Protein AF-A0A843JJ46-F1 (afdb_monomer_lite)

Secondary structure (DSSP, 8-state):
--EE-S-PPPPTT--S---TTGGGG-----HHHHHH--EEEEEE----SS-SS---GGGHHHHHHHHHTT--SEETTTTEE--SEEEEEEEE---TT-HHHHHHHHHHHHHHHHHTT-EEEEE-SSGGGHHHHHHHGGGGSTTS--TT-------SS----S-BTTBSSSGGGHHHHHHHT--

Foldseek 3Di:
DFADPPCLDAQPQADDDDPLVVLLPPQPLDPVLLVVAQAAEEEEELADQQPDDDADLSCQVSVVSVCNVVDDQADPVVRDGRGGHYHYPHYGPADHPDLV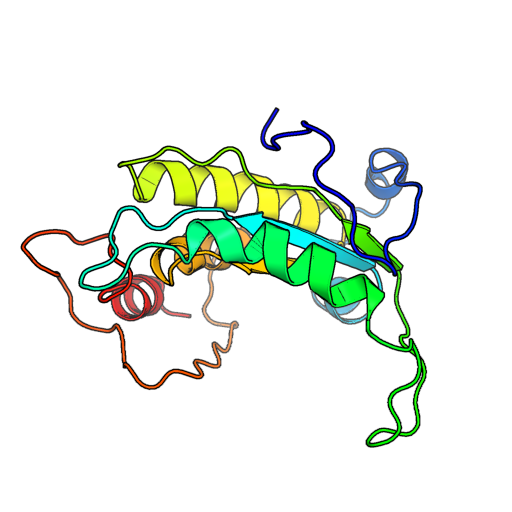VRLCSLLVVLLSCVSSSHHYDYSYRAQLSVNSNLQNCLSSDPRSACQVPDDDDDDPAPLCDCDDPNHRRHSSNRVVVVVVSND

Structure (mmCIF, N/CA/C/O backbone):
data_AF-A0A843JJ46-F1
#
_entry.id   AF-A0A843JJ46-F1
#
loop_
_atom_site.group_PDB
_atom_site.id
_atom_site.type_symbol
_atom_site.label_atom_id
_atom_site.label_alt_id
_atom_site.label_comp_id
_atom_site.label_asym_id
_atom_site.label_entity_id
_atom_site.label_seq_id
_atom_site.pdbx_PDB_ins_code
_atom_site.Cartn_x
_atom_site.Cartn_y
_atom_site.Cartn_z
_atom_site.occupancy
_atom_site.B_iso_or_equiv
_atom_site.auth_seq_id
_atom_site.auth_comp_id
_atom_site.auth_asym_id
_atom_site.auth_atom_id
_atom_site.pdbx_PDB_model_num
ATOM 1 N N . MET A 1 1 ? -12.086 10.786 -7.688 1.00 49.56 1 MET A N 1
ATOM 2 C CA . MET A 1 1 ? -10.708 11.109 -8.119 1.00 49.56 1 MET A CA 1
ATOM 3 C C . MET A 1 1 ? -9.802 10.778 -6.936 1.00 49.56 1 MET A C 1
ATOM 5 O O . MET A 1 1 ? -9.579 11.628 -6.084 1.00 49.56 1 MET A O 1
ATOM 9 N N . LEU A 1 2 ? -9.434 9.499 -6.792 1.00 61.94 2 LEU A N 1
ATOM 10 C CA . LEU A 1 2 ? -8.718 8.985 -5.610 1.00 61.94 2 LEU A CA 1
ATOM 11 C C . LEU A 1 2 ? -7.223 9.352 -5.618 1.00 61.94 2 LEU A C 1
ATOM 13 O O . LEU A 1 2 ? -6.610 9.460 -4.561 1.00 61.94 2 LEU A O 1
ATOM 17 N N . PHE A 1 3 ? -6.663 9.631 -6.795 1.00 63.84 3 PHE A N 1
ATOM 18 C CA . PHE A 1 3 ? -5.251 9.961 -6.972 1.00 63.84 3 PHE A CA 1
ATOM 19 C C . PHE A 1 3 ? -5.017 11.465 -7.150 1.00 63.84 3 PHE A C 1
ATOM 21 O O . PHE A 1 3 ? -5.806 12.162 -7.799 1.00 63.84 3 PHE A O 1
ATOM 28 N N . ASN A 1 4 ? -3.921 11.959 -6.575 1.00 55.78 4 ASN A N 1
ATOM 29 C CA . ASN A 1 4 ? -3.367 13.271 -6.861 1.00 55.78 4 ASN A CA 1
ATOM 30 C C . ASN A 1 4 ? -2.582 13.187 -8.175 1.00 55.78 4 ASN A C 1
ATOM 32 O O . ASN A 1 4 ? -1.486 12.633 -8.225 1.00 55.78 4 ASN A O 1
ATOM 36 N N . THR A 1 5 ? -3.137 13.732 -9.253 1.00 48.81 5 THR A N 1
ATOM 37 C CA . THR A 1 5 ? -2.540 13.660 -10.597 1.00 48.81 5 THR A CA 1
ATOM 38 C C . THR A 1 5 ? -1.648 14.860 -10.918 1.00 48.81 5 THR A C 1
ATOM 40 O O . THR A 1 5 ? -1.500 15.216 -12.084 1.00 48.81 5 THR A O 1
ATOM 43 N N . PHE A 1 6 ? -1.098 15.539 -9.909 1.00 44.31 6 PHE A N 1
ATOM 44 C CA . PHE A 1 6 ? -0.220 16.704 -10.077 1.00 44.31 6 PHE A CA 1
ATOM 45 C C . PHE A 1 6 ? 1.160 16.307 -10.633 1.00 44.31 6 PHE A C 1
ATOM 47 O O . PHE A 1 6 ? 2.142 16.556 -9.958 1.00 44.31 6 PHE A O 1
ATOM 54 N N . GLU A 1 7 ? 1.228 15.634 -11.793 1.00 51.69 7 GLU A N 1
ATOM 55 C CA . GLU A 1 7 ? 2.417 14.998 -12.409 1.00 51.69 7 GLU A CA 1
ATOM 56 C C . GLU A 1 7 ? 3.697 15.021 -11.541 1.00 51.69 7 GLU A C 1
ATOM 58 O O . GLU A 1 7 ? 4.681 15.682 -11.892 1.00 51.69 7 GLU A O 1
ATOM 63 N N . PRO A 1 8 ? 3.724 14.324 -10.384 1.00 52.53 8 PRO A N 1
ATOM 64 C CA . PRO A 1 8 ? 4.999 13.997 -9.779 1.00 52.53 8 PRO A CA 1
ATOM 65 C C . PRO A 1 8 ? 5.690 13.037 -10.755 1.00 52.53 8 PRO A C 1
ATOM 67 O O . PRO A 1 8 ? 5.022 12.227 -11.403 1.00 52.53 8 PRO A O 1
ATOM 70 N N . GLY A 1 9 ? 7.008 13.168 -10.931 1.00 63.53 9 GLY A N 1
ATOM 71 C CA . GLY A 1 9 ? 7.746 12.369 -11.915 1.00 63.53 9 GLY A CA 1
ATOM 72 C C . GLY A 1 9 ? 7.411 10.883 -11.783 1.00 63.53 9 GLY A C 1
ATOM 73 O O . GLY A 1 9 ? 7.335 10.392 -10.665 1.00 63.53 9 GLY A O 1
ATOM 74 N N . LYS A 1 10 ? 7.173 10.190 -12.901 1.00 85.19 10 LYS A N 1
ATOM 75 C CA . LYS A 1 10 ? 6.850 8.756 -12.907 1.00 85.19 10 LYS A CA 1
ATOM 76 C C . LYS A 1 10 ? 8.082 7.910 -12.586 1.00 85.19 10 LYS A C 1
ATOM 78 O O . LYS A 1 10 ? 9.209 8.348 -12.816 1.00 85.19 10 LYS A O 1
ATOM 83 N N . PHE A 1 11 ? 7.881 6.670 -12.140 1.00 88.56 11 PHE A N 1
ATOM 84 C CA . PHE A 1 11 ? 8.960 5.675 -12.128 1.00 88.56 11 PHE A CA 1
ATOM 85 C C . PHE A 1 11 ? 9.610 5.531 -13.515 1.00 88.56 11 PHE A C 1
ATOM 87 O O . PHE A 1 11 ? 8.910 5.420 -14.524 1.00 88.56 11 PHE A O 1
ATOM 94 N N . ALA A 1 12 ? 10.944 5.455 -13.561 1.00 88.50 12 ALA A N 1
ATOM 95 C CA . ALA A 1 12 ? 11.730 5.400 -14.800 1.00 88.50 12 ALA A CA 1
ATOM 96 C C . ALA A 1 12 ? 11.417 4.186 -15.698 1.00 88.50 12 ALA A C 1
ATOM 98 O O . ALA A 1 12 ? 11.642 4.220 -16.904 1.00 88.50 12 ALA A O 1
ATOM 99 N N . PHE A 1 13 ? 10.901 3.110 -15.105 1.00 88.38 13 PHE A N 1
ATOM 100 C CA . PHE A 1 13 ? 10.523 1.865 -15.778 1.00 88.38 13 PHE A CA 1
ATOM 101 C C . PHE A 1 13 ? 9.003 1.725 -15.974 1.00 88.38 13 PHE A C 1
ATOM 103 O O . PHE A 1 13 ? 8.534 0.659 -16.375 1.00 88.38 13 PHE A O 1
ATOM 110 N N . SER A 1 14 ? 8.222 2.763 -15.649 1.00 88.62 14 SER A N 1
ATOM 111 C CA . SER A 1 14 ? 6.767 2.708 -15.789 1.00 88.62 14 SER A CA 1
ATOM 112 C C . SER A 1 14 ? 6.339 2.663 -17.257 1.00 88.62 14 SER A C 1
ATOM 114 O O . SER A 1 14 ? 6.946 3.274 -18.135 1.00 88.62 14 SER A O 1
ATOM 116 N N . THR A 1 15 ? 5.277 1.911 -17.524 1.00 86.06 15 THR A N 1
ATOM 117 C CA . THR A 1 15 ? 4.661 1.793 -18.847 1.00 86.06 15 THR A CA 1
ATOM 118 C C . THR A 1 15 ? 3.744 2.994 -19.090 1.00 86.06 15 THR A C 1
ATOM 120 O O . THR A 1 15 ? 2.979 3.384 -18.209 1.00 86.06 15 THR A O 1
ATOM 123 N N . GLU A 1 16 ? 3.824 3.610 -20.275 1.00 68.81 16 GLU A N 1
ATOM 124 C CA . GLU A 1 16 ? 3.197 4.919 -20.529 1.00 68.81 16 GLU A CA 1
ATOM 125 C C . GLU A 1 16 ? 1.675 4.906 -20.738 1.00 68.81 16 GLU A C 1
ATOM 127 O O . GLU A 1 16 ? 1.055 5.967 -20.654 1.00 68.81 16 GLU A O 1
ATOM 132 N N . SER A 1 17 ? 1.046 3.752 -20.964 1.00 57.06 17 SER A N 1
ATOM 133 C CA . SER A 1 17 ? -0.381 3.687 -21.298 1.00 57.06 17 SER A CA 1
ATOM 134 C C . SER A 1 17 ? -1.107 2.599 -20.522 1.00 57.06 17 SER A C 1
ATOM 136 O O . SER A 1 17 ? -0.698 1.438 -20.549 1.00 57.06 17 SER A O 1
ATOM 138 N N . VAL A 1 18 ? -2.233 2.973 -19.915 1.00 53.03 18 VAL A N 1
ATOM 139 C CA . VAL A 1 18 ? -3.232 2.026 -19.426 1.00 53.03 18 VAL A CA 1
ATOM 140 C C . VAL A 1 18 ? -4.581 2.423 -19.996 1.00 53.03 18 VAL A C 1
ATOM 142 O O . VAL A 1 18 ? -5.151 3.433 -19.590 1.00 53.03 18 VAL A O 1
ATOM 145 N N . ASP A 1 19 ? -5.129 1.599 -20.880 1.00 47.31 19 ASP A N 1
ATOM 146 C CA . ASP A 1 19 ? -6.577 1.536 -21.033 1.00 47.31 19 ASP A CA 1
ATOM 147 C C . ASP A 1 19 ? -7.118 0.661 -19.891 1.00 47.31 19 ASP A C 1
ATOM 149 O O . ASP A 1 19 ? -7.489 -0.494 -20.081 1.00 47.31 19 ASP A O 1
ATOM 153 N N . LEU A 1 20 ? -7.172 1.219 -18.669 1.00 49.62 20 LEU A N 1
ATOM 154 C CA . LEU A 1 20 ? -7.789 0.576 -17.484 1.00 49.62 20 LEU A CA 1
ATOM 155 C C . LEU A 1 20 ? -9.264 0.192 -17.728 1.00 49.62 20 LEU A C 1
ATOM 157 O O . LEU A 1 20 ? -9.874 -0.530 -16.944 1.00 49.62 20 LEU A O 1
ATOM 161 N N . TYR A 1 21 ? -9.860 0.704 -18.807 1.00 43.47 21 TYR A N 1
ATOM 162 C CA . TYR A 1 21 ? -11.211 0.377 -19.243 1.00 43.47 21 TYR A CA 1
ATOM 163 C C . TYR A 1 21 ? -11.289 -0.883 -20.115 1.00 43.47 21 TYR A C 1
ATOM 165 O O . TYR A 1 21 ? -12.339 -1.522 -20.109 1.00 43.47 21 TYR A O 1
ATOM 173 N N . GLU A 1 22 ? -10.224 -1.276 -20.823 1.00 43.66 22 GLU A N 1
ATOM 174 C CA . GLU A 1 22 ? -10.229 -2.500 -21.642 1.00 43.66 22 GLU A CA 1
ATOM 175 C C . GLU A 1 22 ? -10.015 -3.769 -20.801 1.00 43.66 22 GLU A C 1
ATOM 177 O O . GLU A 1 22 ? -10.528 -4.829 -21.158 1.00 43.66 22 GLU A O 1
ATOM 182 N N . SER A 1 23 ? -9.356 -3.666 -19.639 1.00 47.59 23 SER A N 1
ATOM 183 C CA . SER A 1 23 ? -9.159 -4.796 -18.715 1.00 47.59 23 SER A CA 1
ATOM 184 C C . SER A 1 23 ? -10.415 -5.205 -17.941 1.00 47.59 23 SER A C 1
ATOM 186 O O . SER A 1 23 ? -10.401 -6.231 -17.273 1.00 47.59 23 SER A O 1
ATOM 188 N N . LYS A 1 24 ? -11.520 -4.451 -18.043 1.00 45.84 24 LYS A N 1
ATOM 189 C CA . LYS A 1 24 ? -12.802 -4.803 -17.402 1.00 45.84 24 LYS A CA 1
ATOM 190 C C . LYS A 1 24 ? -13.475 -6.052 -17.987 1.00 45.84 24 LYS A C 1
ATOM 192 O O . LYS A 1 24 ? -14.485 -6.482 -17.448 1.00 45.84 24 LYS A O 1
ATOM 197 N N . ASN A 1 25 ? -12.950 -6.607 -19.081 1.00 43.22 25 ASN A N 1
ATOM 198 C CA . ASN A 1 25 ? -13.503 -7.803 -19.722 1.00 43.22 25 ASN A CA 1
ATOM 199 C C . ASN A 1 25 ? -12.911 -9.126 -19.201 1.00 43.22 25 ASN A C 1
ATOM 201 O O . ASN A 1 25 ? -13.419 -10.181 -19.575 1.00 43.22 25 ASN A O 1
ATOM 205 N N . ASP A 1 26 ? -11.885 -9.090 -18.343 1.00 49.88 26 ASP A N 1
ATOM 206 C CA . ASP A 1 26 ? -11.356 -10.279 -17.663 1.00 49.88 26 ASP A CA 1
ATOM 207 C C . ASP A 1 26 ? -11.993 -10.391 -16.264 1.00 49.88 26 ASP A C 1
ATOM 209 O O . ASP A 1 26 ? -11.381 -10.076 -15.249 1.00 49.88 26 ASP A O 1
ATOM 213 N N . GLU A 1 27 ? -13.257 -10.826 -16.202 1.00 49.19 27 GLU A N 1
ATOM 214 C CA . GLU A 1 27 ? -14.014 -11.078 -14.955 1.00 49.19 27 GLU A CA 1
ATOM 215 C C . GLU A 1 27 ? -13.564 -12.360 -14.211 1.00 49.19 27 GLU A C 1
ATOM 217 O O . GLU A 1 27 ? -14.360 -13.027 -13.545 1.00 49.19 27 GLU A O 1
ATOM 222 N N . SER A 1 28 ? -12.301 -12.776 -14.328 1.00 48.97 28 SER A N 1
ATOM 223 C CA . SER A 1 28 ? -11.809 -13.926 -13.567 1.00 48.97 28 SER A CA 1
ATOM 224 C C . SER A 1 28 ? -11.416 -13.485 -12.153 1.00 48.97 28 SER A C 1
ATOM 226 O O . SER A 1 28 ? -10.278 -13.083 -11.920 1.00 48.97 28 SER A O 1
ATOM 228 N N . ASN A 1 29 ? -12.329 -13.626 -11.189 1.00 53.72 29 ASN A N 1
ATOM 229 C CA . ASN A 1 29 ? -12.040 -13.520 -9.747 1.00 53.72 29 ASN A CA 1
ATOM 230 C C . ASN A 1 29 ? -11.242 -14.732 -9.209 1.00 53.72 29 ASN A C 1
ATOM 232 O O . ASN A 1 29 ? -11.352 -15.087 -8.040 1.00 53.72 29 ASN A O 1
ATOM 236 N N . ASP A 1 30 ? -10.469 -15.417 -10.057 1.00 62.12 30 ASP A N 1
ATOM 237 C CA . ASP A 1 30 ? -9.652 -16.553 -9.638 1.00 62.12 30 ASP A CA 1
ATOM 238 C C . ASP A 1 30 ? -8.277 -16.057 -9.166 1.00 62.12 30 ASP A C 1
ATOM 240 O O . ASP A 1 30 ? -7.478 -15.523 -9.945 1.00 62.12 30 ASP A O 1
ATOM 244 N N . LEU A 1 31 ? -7.970 -16.296 -7.889 1.00 62.50 31 LEU A N 1
ATOM 245 C CA . LEU A 1 31 ? -6.652 -16.086 -7.281 1.00 62.50 31 LEU A CA 1
ATOM 246 C C . LEU A 1 31 ? -5.519 -16.711 -8.112 1.00 62.50 31 LEU A C 1
ATOM 248 O O . LEU A 1 31 ? -4.398 -16.191 -8.136 1.00 62.50 31 LEU A O 1
ATOM 252 N N . SER A 1 32 ? -5.796 -17.811 -8.824 1.00 63.03 32 SER A N 1
ATOM 253 C CA . SER A 1 32 ? -4.819 -18.484 -9.682 1.00 63.03 32 SER A CA 1
ATOM 254 C C . SER A 1 32 ? -4.384 -17.630 -10.878 1.00 63.03 32 SER A C 1
ATOM 256 O O . SER A 1 32 ? -3.229 -17.721 -11.307 1.00 63.03 32 SER A O 1
ATOM 258 N N . ASP A 1 33 ? -5.263 -16.771 -11.394 1.00 67.75 33 ASP A N 1
ATOM 259 C CA . ASP A 1 33 ? -4.960 -15.853 -12.492 1.00 67.75 33 ASP A CA 1
ATOM 260 C C . ASP A 1 33 ? -4.344 -14.546 -11.983 1.00 67.75 33 ASP A C 1
ATOM 262 O O . ASP A 1 33 ? -3.388 -14.050 -12.592 1.00 67.75 33 ASP A O 1
ATOM 266 N N . PHE A 1 34 ? -4.750 -14.077 -10.799 1.00 72.19 34 PHE A N 1
ATOM 267 C CA . PHE A 1 34 ? -4.081 -12.972 -10.103 1.00 72.19 34 PHE A CA 1
ATOM 268 C C . PHE A 1 34 ? -2.607 -13.289 -9.794 1.00 72.19 34 PHE A C 1
ATOM 270 O O . PHE A 1 34 ? -1.713 -12.467 -10.025 1.00 72.19 34 PHE A O 1
ATOM 277 N N . ALA A 1 35 ? -2.312 -14.524 -9.367 1.00 72.31 35 ALA A N 1
ATOM 278 C CA . ALA A 1 35 ? -0.946 -14.988 -9.116 1.00 72.31 35 ALA A CA 1
ATOM 279 C C . ALA A 1 35 ? -0.075 -15.016 -10.389 1.00 72.31 35 ALA A C 1
ATOM 281 O O . ALA A 1 35 ? 1.127 -14.731 -10.326 1.00 72.31 35 ALA A O 1
ATOM 282 N N . LYS A 1 36 ? -0.667 -15.334 -11.549 1.00 79.69 36 LYS A N 1
ATOM 283 C CA . LYS A 1 36 ? 0.026 -15.383 -12.851 1.00 79.69 36 LYS A CA 1
ATOM 284 C C . LYS A 1 36 ? 0.172 -14.011 -13.509 1.00 79.69 36 LYS A C 1
ATOM 286 O O . LYS A 1 36 ? 1.040 -13.863 -14.372 1.00 79.69 36 LYS A O 1
ATOM 291 N N . SER A 1 37 ? -0.646 -13.026 -13.124 1.00 83.81 37 SER A N 1
ATOM 292 C CA . SER A 1 37 ? -0.587 -11.668 -13.668 1.00 83.81 37 SER A CA 1
ATOM 293 C C . SER A 1 37 ? 0.830 -11.101 -13.562 1.00 83.81 37 SER A C 1
ATOM 295 O O . SER A 1 37 ? 1.506 -11.227 -12.540 1.00 83.81 37 SER A O 1
ATOM 297 N N . LYS A 1 38 ? 1.311 -10.460 -14.627 1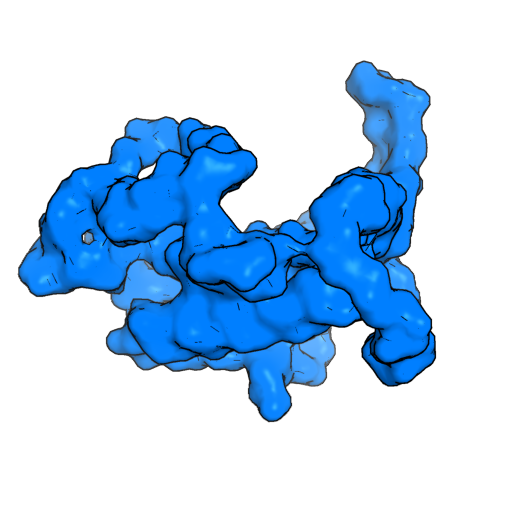.00 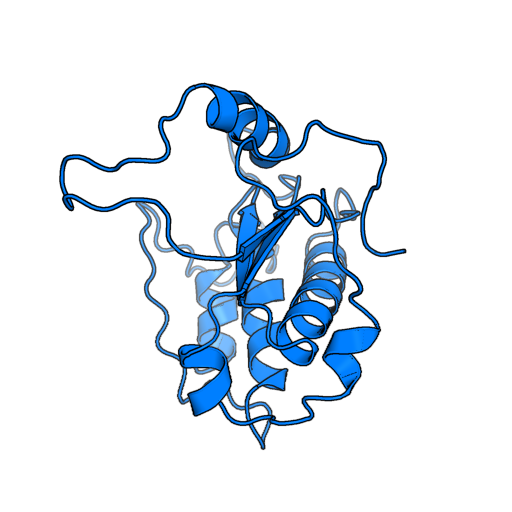89.50 38 LYS A N 1
ATOM 298 C CA . LYS A 1 38 ? 2.583 -9.719 -14.631 1.00 89.50 38 LYS A CA 1
ATOM 299 C C . LYS A 1 38 ? 2.372 -8.204 -14.588 1.00 89.50 38 LYS A C 1
ATOM 301 O O . LYS A 1 38 ? 3.312 -7.457 -14.842 1.00 89.50 38 LYS A O 1
ATOM 306 N N . LYS A 1 39 ? 1.149 -7.767 -14.273 1.00 92.75 39 LYS A N 1
ATOM 307 C CA . LYS A 1 39 ? 0.763 -6.361 -14.159 1.00 92.75 39 LYS A CA 1
ATOM 308 C C . LYS A 1 39 ? 0.883 -5.904 -12.714 1.00 92.75 39 LYS A C 1
ATOM 310 O O . LYS A 1 39 ? 0.353 -6.554 -11.811 1.00 92.75 39 LYS A O 1
ATOM 315 N N . TRP A 1 40 ? 1.547 -4.777 -12.509 1.00 93.44 40 TRP A N 1
ATOM 316 C CA . TRP A 1 40 ? 1.794 -4.188 -11.200 1.00 93.44 40 TRP A CA 1
ATOM 317 C C . TRP A 1 40 ? 1.377 -2.721 -11.204 1.00 93.44 40 TRP A C 1
ATOM 319 O O . TRP A 1 40 ? 1.761 -1.978 -12.101 1.00 93.44 40 TRP A O 1
ATOM 329 N N . GLY A 1 41 ? 0.606 -2.301 -10.209 1.00 94.19 41 GLY A N 1
ATOM 330 C CA . GLY A 1 41 ? 0.177 -0.918 -10.019 1.00 94.19 41 GLY A CA 1
ATOM 331 C C . GLY A 1 41 ? 0.863 -0.341 -8.792 1.00 94.19 41 GLY A C 1
ATOM 332 O O . GLY A 1 41 ? 0.665 -0.839 -7.687 1.00 94.19 41 GLY A O 1
ATOM 333 N N . ILE A 1 42 ? 1.691 0.678 -8.984 1.00 94.94 42 ILE A N 1
ATOM 334 C CA . ILE A 1 42 ? 2.457 1.317 -7.922 1.00 94.94 42 ILE A CA 1
ATOM 335 C C . ILE A 1 42 ? 1.693 2.547 -7.440 1.00 94.94 42 ILE A C 1
ATOM 337 O O . ILE A 1 42 ? 1.467 3.475 -8.214 1.00 94.94 42 ILE A O 1
ATOM 341 N N . ILE A 1 43 ? 1.319 2.567 -6.161 1.00 95.25 43 ILE A N 1
ATOM 342 C CA . ILE A 1 43 ? 0.636 3.695 -5.520 1.00 95.25 43 ILE A CA 1
ATOM 343 C C . ILE A 1 43 ? 1.557 4.276 -4.450 1.00 95.25 43 ILE A C 1
ATOM 345 O O . ILE A 1 43 ? 2.017 3.568 -3.552 1.00 95.25 43 ILE A O 1
ATOM 349 N N . GLY A 1 44 ? 1.798 5.581 -4.513 1.00 96.50 44 GLY A N 1
ATOM 350 C CA . GLY A 1 44 ? 2.419 6.311 -3.414 1.00 96.50 44 GLY A CA 1
ATOM 351 C C . GLY A 1 44 ? 1.391 6.710 -2.357 1.00 96.50 44 GLY A C 1
ATOM 352 O O . GLY A 1 44 ? 0.291 7.139 -2.690 1.00 96.50 44 GLY A O 1
ATOM 353 N N . VAL A 1 45 ? 1.727 6.601 -1.073 1.00 96.88 45 VAL A N 1
ATOM 354 C CA . VAL A 1 45 ? 0.837 6.976 0.038 1.00 96.88 45 VAL A CA 1
ATOM 355 C C . VAL A 1 45 ? 1.560 7.971 0.953 1.00 96.88 45 VAL A C 1
ATOM 357 O O . VAL A 1 45 ? 2.125 7.568 1.970 1.00 96.88 45 VAL A O 1
ATOM 360 N N . PRO A 1 46 ? 1.586 9.275 0.612 1.00 96.62 46 PRO A N 1
ATOM 361 C CA . PRO A 1 46 ? 2.384 10.292 1.307 1.00 96.62 46 PRO A CA 1
ATOM 362 C C . PRO A 1 46 ? 1.776 10.713 2.663 1.00 96.62 46 PRO A C 1
ATOM 364 O O . PRO A 1 46 ? 1.373 11.860 2.871 1.00 96.62 46 PRO A O 1
ATOM 367 N N . PHE A 1 47 ? 1.705 9.780 3.614 1.00 97.38 47 PHE A N 1
ATOM 368 C CA . PHE A 1 47 ? 1.096 9.961 4.934 1.00 97.38 47 PHE A CA 1
ATOM 369 C C . PHE A 1 47 ? 2.087 9.665 6.067 1.00 97.38 47 PHE A C 1
ATOM 371 O O . PHE A 1 47 ? 2.708 8.609 6.080 1.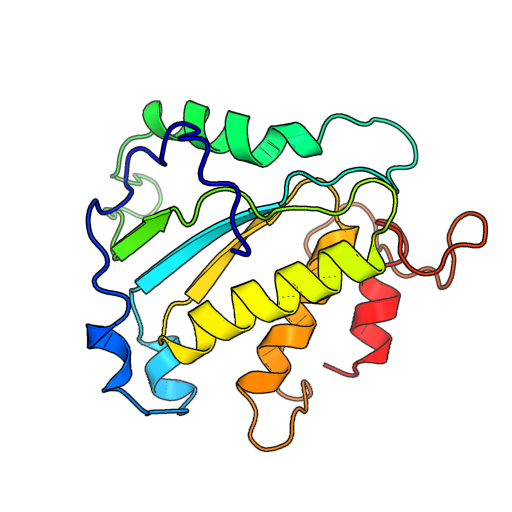00 97.38 47 PHE A O 1
ATOM 378 N N . ASP A 1 48 ? 2.211 10.578 7.034 1.00 97.44 48 ASP A N 1
ATOM 379 C CA . ASP A 1 48 ? 3.029 10.390 8.247 1.00 97.44 48 ASP A CA 1
ATOM 380 C C . ASP A 1 48 ? 2.446 11.102 9.493 1.00 97.44 48 ASP A C 1
ATOM 382 O O . ASP A 1 48 ? 3.169 11.644 10.339 1.00 97.44 48 ASP A O 1
ATOM 386 N N . SER A 1 49 ? 1.109 11.182 9.566 1.00 96.44 49 SER A N 1
ATOM 387 C CA . SER A 1 49 ? 0.427 11.996 10.587 1.00 96.44 49 SER A CA 1
ATOM 388 C C . SER A 1 49 ? 0.390 11.345 11.972 1.00 96.44 49 SER A C 1
ATOM 390 O O . SER A 1 49 ? 0.106 12.055 12.934 1.00 96.44 49 SER A O 1
ATOM 392 N N . THR A 1 50 ? 0.634 10.034 12.091 1.00 95.62 50 THR A N 1
ATOM 393 C CA . THR A 1 50 ? 0.622 9.325 13.388 1.00 95.62 50 THR A CA 1
ATOM 394 C C . THR A 1 50 ? 2.027 9.062 13.930 1.00 95.62 50 THR A C 1
ATOM 396 O O . THR A 1 50 ? 2.169 8.595 15.062 1.00 95.62 50 THR A O 1
ATOM 399 N N . CYS A 1 51 ? 3.055 9.401 13.147 1.00 93.94 51 CYS A N 1
ATOM 400 C CA . CYS A 1 51 ? 4.454 9.198 13.474 1.00 93.94 51 CYS A CA 1
ATOM 401 C C . CYS A 1 51 ? 4.817 9.781 14.844 1.00 93.94 51 CYS A C 1
ATOM 403 O O . CYS A 1 51 ? 4.456 10.906 15.191 1.00 93.94 51 CYS A O 1
ATOM 405 N N . SER A 1 52 ? 5.571 9.002 15.618 1.00 91.25 52 SER A N 1
ATOM 406 C CA . SER A 1 52 ? 5.866 9.303 17.017 1.00 91.25 52 SER A CA 1
ATOM 407 C C . SER A 1 52 ? 7.136 10.113 17.246 1.00 91.25 52 SER A C 1
ATOM 409 O O . SER A 1 52 ? 7.259 10.748 18.292 1.00 91.25 52 SER A O 1
ATOM 411 N N . TYR A 1 53 ? 8.107 10.048 16.329 1.00 91.19 53 TYR A N 1
ATOM 412 C CA . TYR A 1 53 ? 9.436 10.621 16.555 1.00 91.19 53 TYR A CA 1
ATOM 413 C C . TYR A 1 53 ? 9.921 11.503 15.402 1.00 91.19 53 TYR A C 1
ATOM 415 O O . TYR A 1 53 ? 10.058 12.709 15.590 1.00 91.19 53 TYR A O 1
ATOM 423 N N . HIS A 1 54 ? 10.163 10.932 14.217 1.00 93.19 54 HIS A N 1
ATOM 424 C CA . HIS A 1 54 ? 10.651 11.679 13.055 1.00 93.19 54 HIS A CA 1
ATOM 425 C C . HIS A 1 54 ? 9.667 11.607 11.892 1.00 93.19 54 HIS A C 1
ATOM 427 O O . HIS A 1 54 ? 9.550 10.578 11.230 1.00 93.19 54 HIS A O 1
ATOM 433 N N . HIS A 1 55 ? 9.017 12.734 11.612 1.00 94.81 55 HIS A N 1
ATOM 434 C CA . HIS A 1 55 ? 8.243 12.919 10.388 1.00 94.81 55 HIS A CA 1
ATOM 435 C C . HIS A 1 55 ? 9.162 13.025 9.164 1.00 94.81 55 HIS A C 1
ATOM 437 O O . HIS A 1 55 ? 10.365 13.272 9.282 1.00 94.81 55 HIS A O 1
ATOM 443 N N . GLY A 1 56 ? 8.573 12.903 7.977 1.00 95.94 56 GLY A N 1
ATOM 444 C CA . GLY A 1 56 ? 9.268 13.005 6.697 1.00 95.94 56 GLY A CA 1
ATOM 445 C C . GLY A 1 56 ? 9.077 11.780 5.814 1.00 95.94 56 GLY A C 1
ATOM 446 O O . GLY A 1 56 ? 9.363 11.851 4.621 1.00 95.94 56 GLY A O 1
ATOM 447 N N . SER A 1 57 ? 8.534 10.682 6.346 1.00 96.69 57 SER A N 1
ATOM 448 C CA . SER A 1 57 ? 8.239 9.505 5.531 1.00 96.69 57 SER A CA 1
ATOM 449 C C . SER A 1 57 ? 7.187 9.795 4.457 1.00 96.69 57 SER A C 1
ATOM 451 O O . SER A 1 57 ? 7.232 9.171 3.403 1.00 96.69 57 SER A O 1
ATOM 453 N N . ARG A 1 58 ? 6.343 10.832 4.617 1.00 96.44 58 ARG A N 1
ATOM 454 C CA . ARG A 1 58 ? 5.437 11.304 3.549 1.00 96.44 58 ARG A CA 1
ATOM 455 C C . ARG A 1 58 ? 6.141 11.662 2.233 1.00 96.44 58 ARG A C 1
ATOM 457 O O . ARG A 1 58 ? 5.490 11.669 1.199 1.00 96.44 58 ARG A O 1
ATOM 464 N N . TYR A 1 59 ? 7.439 11.976 2.260 1.00 96.12 59 TYR A N 1
ATOM 465 C CA . TYR A 1 59 ? 8.226 12.282 1.059 1.00 96.12 59 TYR A CA 1
ATOM 466 C C . TYR A 1 59 ? 8.792 11.028 0.375 1.00 96.12 59 TYR A C 1
ATOM 468 O O . TYR A 1 59 ? 9.291 11.118 -0.746 1.00 96.12 59 TYR A O 1
ATOM 476 N N . GLY A 1 60 ? 8.706 9.863 1.025 1.00 95.62 60 GLY A N 1
ATOM 477 C CA . GLY A 1 60 ? 9.186 8.577 0.519 1.00 95.62 60 GLY A CA 1
ATOM 478 C C . GLY A 1 60 ? 8.740 8.271 -0.914 1.00 95.62 60 GLY A C 1
ATOM 479 O O . GLY A 1 60 ? 9.614 8.002 -1.739 1.00 95.62 60 GLY A O 1
ATOM 480 N N . PRO A 1 61 ? 7.440 8.388 -1.258 1.00 95.50 61 PRO A N 1
ATOM 481 C CA . PRO A 1 61 ? 6.961 8.129 -2.615 1.00 95.50 61 PRO A CA 1
ATOM 482 C C . PRO A 1 61 ? 7.682 8.953 -3.681 1.00 95.50 61 PRO A C 1
ATOM 484 O O . PRO A 1 61 ? 8.126 8.413 -4.691 1.00 95.50 61 PRO A O 1
ATOM 487 N N . THR A 1 62 ? 7.854 10.255 -3.451 1.00 93.88 62 THR A N 1
ATOM 488 C CA . THR A 1 62 ? 8.531 11.152 -4.397 1.00 93.88 62 THR A CA 1
ATOM 489 C C . THR A 1 62 ? 10.014 10.812 -4.534 1.00 93.88 62 THR A C 1
ATOM 491 O O . THR A 1 62 ? 10.510 10.680 -5.650 1.00 93.88 62 THR A O 1
ATOM 494 N N . ILE A 1 63 ? 10.718 10.621 -3.413 1.00 95.00 63 ILE A N 1
ATOM 495 C CA . ILE A 1 63 ? 12.161 10.334 -3.418 1.00 95.00 63 ILE A CA 1
ATOM 496 C C . ILE A 1 63 ? 12.463 8.975 -4.056 1.00 95.00 63 ILE A C 1
ATOM 498 O O . ILE A 1 63 ? 13.443 8.835 -4.784 1.00 95.00 63 ILE A O 1
ATOM 502 N N . ILE A 1 64 ? 11.621 7.968 -3.820 1.00 95.19 64 ILE A N 1
ATOM 503 C CA . ILE A 1 64 ? 11.788 6.639 -4.419 1.00 95.19 64 ILE A CA 1
ATOM 504 C C . ILE A 1 64 ? 11.570 6.692 -5.937 1.00 95.19 64 ILE A C 1
ATOM 506 O O . ILE A 1 64 ? 12.323 6.058 -6.681 1.00 95.19 64 ILE A O 1
ATOM 510 N N . ARG A 1 65 ? 10.607 7.491 -6.417 1.00 93.69 65 ARG A N 1
ATOM 511 C CA . ARG A 1 65 ? 10.441 7.737 -7.858 1.00 93.69 65 ARG A CA 1
ATOM 512 C C . ARG A 1 65 ? 11.662 8.413 -8.467 1.00 93.69 65 ARG A C 1
ATOM 514 O O . ARG A 1 65 ? 12.151 7.945 -9.491 1.00 93.69 65 ARG A O 1
ATOM 521 N N . GLU A 1 66 ? 12.202 9.447 -7.826 1.00 92.81 66 GLU A N 1
ATOM 522 C CA . GLU A 1 66 ? 13.426 10.116 -8.289 1.00 92.81 66 GLU A CA 1
ATOM 523 C C . GLU A 1 66 ? 14.617 9.147 -8.339 1.00 92.81 66 GLU A C 1
ATOM 525 O O . GLU A 1 66 ? 15.298 9.042 -9.360 1.00 92.81 66 GLU A O 1
ATOM 530 N N . ALA A 1 67 ? 14.821 8.366 -7.275 1.00 92.81 67 ALA A N 1
ATOM 531 C CA . ALA A 1 67 ? 15.894 7.380 -7.203 1.00 92.81 67 ALA A CA 1
ATOM 532 C C . ALA A 1 67 ? 15.782 6.300 -8.291 1.00 92.81 67 ALA A C 1
ATOM 534 O O . ALA A 1 67 ? 16.805 5.766 -8.721 1.00 92.81 67 ALA A O 1
ATOM 535 N N . SER A 1 68 ? 14.567 5.996 -8.767 1.00 92.00 68 SER A N 1
ATOM 536 C CA . SER A 1 68 ? 14.337 4.976 -9.799 1.00 92.00 68 SER A CA 1
ATOM 537 C C . SER A 1 68 ? 15.099 5.236 -11.105 1.00 92.00 68 SER A C 1
ATOM 539 O O . SER A 1 68 ? 15.502 4.282 -11.765 1.00 92.00 68 SER A O 1
ATOM 541 N N . PHE A 1 69 ? 15.379 6.501 -11.439 1.00 90.25 69 PHE A N 1
ATOM 542 C CA . PHE A 1 69 ? 16.157 6.882 -12.627 1.00 90.25 69 PHE A CA 1
ATOM 543 C C . PHE A 1 69 ? 17.646 6.526 -12.531 1.00 90.25 69 PHE A C 1
ATOM 545 O O . PHE A 1 69 ? 18.342 6.539 -13.543 1.00 90.25 69 PHE A O 1
ATOM 552 N N . GLY A 1 70 ? 18.146 6.224 -11.331 1.00 89.75 70 GLY A N 1
ATOM 553 C CA . GLY A 1 70 ? 19.532 5.816 -11.108 1.00 89.75 70 GLY A CA 1
ATOM 554 C C . GLY A 1 70 ? 19.780 4.312 -11.247 1.00 89.75 70 GLY A C 1
ATOM 555 O O . GLY A 1 70 ? 20.928 3.889 -11.109 1.00 89.75 70 GLY A O 1
ATOM 556 N N . PHE A 1 71 ? 18.741 3.500 -11.472 1.00 86.25 71 PHE A N 1
ATOM 557 C CA . PHE A 1 71 ? 18.862 2.044 -11.541 1.00 86.25 71 PHE A CA 1
ATOM 558 C C . PHE A 1 71 ? 18.828 1.518 -12.974 1.00 86.25 71 PHE A C 1
ATOM 560 O O . PHE A 1 71 ? 18.066 1.977 -13.820 1.00 86.25 71 PHE A O 1
ATOM 567 N N . GLU A 1 72 ? 19.620 0.475 -13.205 1.00 87.38 72 GLU A N 1
ATOM 568 C CA . GLU A 1 72 ? 19.575 -0.323 -14.425 1.00 87.38 72 GLU A CA 1
ATOM 569 C C . GLU A 1 72 ? 18.448 -1.360 -14.349 1.00 87.38 72 GLU A C 1
ATOM 571 O O . GLU A 1 72 ? 18.154 -1.910 -13.285 1.00 87.38 72 GLU A O 1
ATOM 576 N N . GLN A 1 73 ? 17.858 -1.701 -15.495 1.00 84.69 73 GLN A N 1
ATOM 577 C CA . GLN A 1 73 ? 16.808 -2.728 -15.564 1.00 84.69 73 GLN A CA 1
ATOM 578 C C . GLN A 1 73 ? 17.330 -4.155 -15.323 1.00 84.69 73 GLN A C 1
ATOM 580 O O . GLN A 1 73 ? 16.542 -5.063 -15.055 1.00 84.69 73 GLN A O 1
ATOM 585 N N . TYR A 1 74 ? 18.641 -4.377 -15.449 1.00 90.19 74 TYR A N 1
ATOM 586 C CA . TYR A 1 74 ? 19.261 -5.685 -15.258 1.00 90.19 74 TYR A CA 1
ATOM 587 C C . TYR A 1 74 ? 19.766 -5.866 -13.826 1.00 90.19 74 TYR A C 1
ATOM 589 O O . TYR A 1 74 ? 20.608 -5.110 -13.344 1.00 90.19 74 TYR A O 1
ATOM 597 N N . ASN A 1 75 ? 19.308 -6.929 -13.170 1.00 90.38 75 ASN A N 1
ATOM 598 C CA . ASN A 1 75 ? 19.790 -7.343 -11.863 1.00 90.38 75 ASN A CA 1
ATOM 599 C C . ASN A 1 75 ? 20.890 -8.405 -12.017 1.00 90.38 75 ASN A C 1
ATOM 601 O O . ASN A 1 75 ? 20.625 -9.528 -12.445 1.00 90.38 75 ASN A O 1
ATOM 605 N N . SER A 1 76 ? 22.121 -8.065 -11.629 1.00 93.00 76 SER A N 1
ATOM 606 C CA . SER A 1 76 ? 23.278 -8.964 -11.730 1.00 93.00 76 SER A CA 1
ATOM 607 C C . SER A 1 76 ? 23.269 -10.109 -10.715 1.00 93.00 76 SER A C 1
ATOM 609 O O . SER A 1 76 ? 23.784 -11.177 -11.020 1.00 93.00 76 SER A O 1
ATOM 611 N N . THR A 1 77 ? 22.668 -9.921 -9.538 1.00 94.31 77 THR A N 1
ATOM 612 C CA . THR A 1 77 ? 22.567 -10.961 -8.500 1.00 94.31 77 THR A CA 1
ATOM 613 C C . THR A 1 77 ? 21.656 -12.107 -8.934 1.00 94.31 77 THR A C 1
ATOM 615 O O . THR A 1 77 ? 21.939 -13.266 -8.642 1.00 94.31 77 THR A O 1
ATOM 618 N N . PHE A 1 78 ? 20.557 -11.788 -9.620 1.00 93.06 78 PHE A N 1
ATOM 619 C CA . PHE A 1 78 ? 19.580 -12.772 -10.097 1.00 93.06 78 PHE A CA 1
ATOM 620 C C . PHE A 1 78 ? 19.730 -13.121 -11.580 1.00 93.06 78 PHE A C 1
ATOM 622 O O . PHE A 1 78 ? 18.974 -13.957 -12.070 1.00 93.06 78 PHE A O 1
ATOM 629 N N . GLU A 1 79 ? 20.670 -12.474 -12.273 1.00 94.75 79 GLU A N 1
ATOM 630 C CA . GLU A 1 79 ? 20.939 -12.617 -13.708 1.00 94.75 79 GLU A CA 1
ATOM 631 C C . GLU A 1 79 ? 19.685 -12.437 -14.584 1.00 94.75 79 GLU A C 1
ATOM 633 O O . GLU A 1 79 ? 19.412 -13.214 -15.502 1.00 94.75 79 GLU A O 1
ATOM 638 N N . LYS A 1 80 ? 18.871 -11.421 -14.271 1.00 92.75 80 LYS A N 1
ATOM 639 C CA . LYS A 1 80 ? 17.560 -11.203 -14.902 1.00 92.75 80 LYS A CA 1
ATOM 640 C C . LYS A 1 80 ? 17.285 -9.733 -15.184 1.00 92.75 80 LYS A C 1
ATOM 642 O O . LYS A 1 80 ? 17.638 -8.861 -14.395 1.00 92.75 80 LYS A O 1
ATOM 647 N N . LEU A 1 81 ? 16.601 -9.483 -16.299 1.00 89.62 81 LEU A N 1
ATOM 648 C CA . LEU A 1 81 ? 15.933 -8.208 -16.556 1.00 89.62 81 LEU A CA 1
ATOM 649 C C . LEU A 1 81 ? 14.641 -8.124 -15.744 1.00 89.62 81 LEU A C 1
ATOM 651 O O . LEU A 1 81 ? 14.026 -9.147 -15.432 1.00 89.62 81 LEU A O 1
ATOM 655 N N . LEU A 1 82 ? 14.228 -6.898 -15.436 1.00 84.81 82 LEU A N 1
ATOM 656 C CA . LEU A 1 82 ? 12.898 -6.623 -14.915 1.00 84.81 82 LEU A CA 1
ATOM 657 C C . LEU A 1 82 ? 11.839 -7.136 -15.912 1.00 84.81 82 LEU A C 1
ATOM 659 O O . LEU A 1 82 ? 11.830 -6.740 -17.075 1.00 84.81 82 LEU A O 1
ATOM 663 N N . ASP A 1 83 ? 10.977 -8.044 -15.455 1.00 85.38 83 ASP A N 1
ATOM 664 C CA . ASP A 1 83 ? 9.939 -8.706 -16.253 1.00 85.38 83 ASP A CA 1
ATOM 665 C C . ASP A 1 83 ? 8.569 -8.396 -15.638 1.00 85.38 83 ASP A C 1
ATOM 667 O O . ASP A 1 83 ? 8.268 -8.821 -14.519 1.00 85.38 83 ASP A O 1
ATOM 671 N N . GLY A 1 84 ? 7.762 -7.612 -16.350 1.00 88.50 84 GLY A N 1
ATOM 672 C CA . GLY A 1 84 ? 6.428 -7.193 -15.931 1.00 88.50 84 GLY A CA 1
ATOM 673 C C . GLY A 1 84 ? 6.022 -5.836 -16.500 1.00 88.50 84 GLY A C 1
ATOM 674 O O . GLY A 1 84 ? 6.861 -5.058 -16.947 1.00 88.50 84 GLY A O 1
ATOM 675 N N . GLU A 1 85 ? 4.722 -5.562 -16.468 1.00 91.19 85 GLU A N 1
ATOM 676 C CA . GLU A 1 85 ? 4.140 -4.260 -16.791 1.00 91.1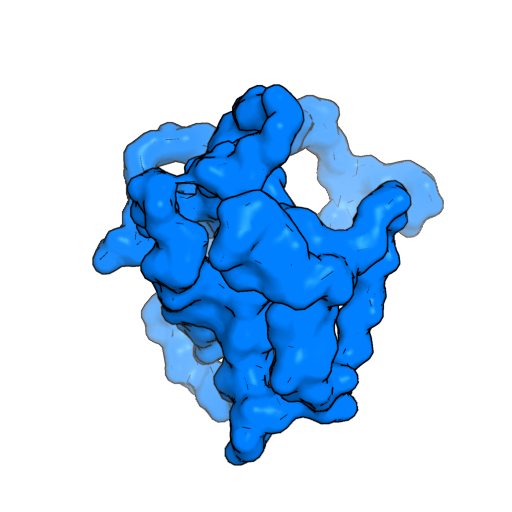9 85 GLU A CA 1
ATOM 677 C C . GLU A 1 85 ? 3.941 -3.493 -15.486 1.00 91.19 85 GLU A C 1
ATOM 679 O O . GLU A 1 85 ? 3.199 -3.939 -14.609 1.00 91.19 85 GLU A O 1
ATOM 684 N N . PHE A 1 86 ? 4.619 -2.357 -15.341 1.00 91.56 86 PHE A N 1
ATOM 685 C CA . PHE A 1 86 ? 4.560 -1.538 -14.134 1.00 91.56 86 PHE A CA 1
ATOM 686 C C . PHE A 1 86 ? 3.858 -0.223 -14.442 1.00 91.56 86 PHE A C 1
ATOM 688 O O . PHE A 1 86 ? 4.317 0.558 -15.274 1.00 91.56 86 PHE A O 1
ATOM 695 N N . TYR A 1 87 ? 2.765 0.035 -13.745 1.00 91.62 87 TYR A N 1
ATOM 696 C CA . TYR A 1 87 ? 1.955 1.231 -13.883 1.00 91.62 87 TYR A CA 1
ATOM 697 C C . TYR A 1 87 ? 2.178 2.120 -12.667 1.00 91.62 87 TYR A C 1
ATOM 699 O O . TYR A 1 87 ? 1.974 1.683 -11.540 1.00 91.62 87 TYR A O 1
ATOM 707 N N . ASP A 1 88 ? 2.609 3.362 -12.874 1.00 92.31 88 ASP A N 1
ATOM 708 C CA . ASP A 1 88 ? 2.655 4.350 -11.795 1.00 92.31 88 ASP A CA 1
ATOM 709 C C . ASP A 1 88 ? 1.288 5.028 -11.689 1.00 92.31 88 ASP A C 1
ATOM 711 O O . ASP A 1 88 ? 0.896 5.800 -12.566 1.00 92.31 88 ASP A O 1
ATOM 715 N N . CYS A 1 89 ? 0.551 4.716 -10.626 1.00 91.44 89 CYS A N 1
ATOM 716 C CA . CYS A 1 89 ? -0.779 5.261 -10.364 1.00 91.44 89 CYS A CA 1
ATOM 717 C C . CYS A 1 89 ? -0.725 6.652 -9.707 1.00 91.44 89 CYS A C 1
ATOM 719 O O . CYS A 1 89 ? -1.770 7.240 -9.424 1.00 91.44 89 CYS A O 1
ATOM 721 N N . GLY A 1 90 ? 0.474 7.192 -9.465 1.00 91.88 90 GLY A N 1
ATOM 722 C CA . GLY A 1 90 ? 0.666 8.447 -8.751 1.00 91.88 90 GLY A CA 1
ATOM 723 C C . GLY A 1 90 ? 0.499 8.290 -7.240 1.00 91.88 90 GLY A C 1
ATOM 724 O O . GLY A 1 90 ? 0.685 7.208 -6.675 1.00 91.88 90 GLY A O 1
ATOM 725 N N . ASP A 1 91 ? 0.203 9.397 -6.567 1.00 94.25 91 ASP A N 1
ATOM 726 C CA . ASP A 1 91 ? 0.029 9.421 -5.117 1.00 94.25 91 ASP A CA 1
ATOM 727 C C . ASP A 1 91 ? -1.453 9.406 -4.745 1.00 94.25 91 ASP A C 1
ATOM 729 O O . ASP A 1 91 ? -2.270 10.099 -5.351 1.00 94.25 91 ASP A O 1
ATOM 733 N N . LEU A 1 92 ? -1.808 8.645 -3.714 1.00 94.81 92 LEU A N 1
ATOM 734 C CA . LEU A 1 92 ? -3.129 8.683 -3.107 1.00 94.81 92 LEU A CA 1
ATOM 735 C C . LEU A 1 92 ? -3.393 10.073 -2.509 1.00 94.81 92 LEU A C 1
ATOM 737 O O . LEU A 1 92 ? -2.536 10.654 -1.837 1.00 94.81 92 LEU A O 1
ATOM 741 N N . ASN A 1 93 ? -4.613 10.583 -2.686 1.00 93.19 93 ASN A N 1
ATOM 742 C CA . ASN A 1 93 ? -5.088 11.759 -1.961 1.00 93.19 93 ASN A CA 1
ATOM 743 C C . ASN A 1 93 ? -5.327 11.412 -0.482 1.00 93.19 93 ASN A C 1
ATOM 745 O O . ASN A 1 93 ? -6.425 11.027 -0.087 1.00 93.19 93 ASN A O 1
ATOM 749 N N . VAL A 1 94 ? -4.290 11.545 0.343 1.00 95.06 94 VAL A N 1
ATOM 750 C CA . VAL A 1 94 ? -4.362 11.247 1.781 1.00 95.06 94 VAL A CA 1
ATOM 751 C C . VAL A 1 94 ? -5.134 12.323 2.557 1.00 95.06 94 VAL A C 1
ATOM 753 O O . VAL A 1 94 ? -5.121 13.506 2.210 1.00 95.06 94 VAL A O 1
ATOM 756 N N . VAL A 1 95 ? -5.756 11.937 3.673 1.00 96.38 95 VAL A N 1
ATOM 757 C CA . VAL A 1 95 ? -6.434 12.864 4.590 1.00 96.38 95 VAL A CA 1
ATOM 758 C C . VAL A 1 95 ? -5.516 13.142 5.777 1.00 96.38 95 VAL A C 1
ATOM 760 O O . VAL A 1 95 ? -5.511 12.418 6.772 1.00 96.38 95 VAL A O 1
ATOM 763 N N . HIS A 1 96 ? -4.713 14.203 5.684 1.00 93.38 96 HIS A N 1
ATOM 764 C CA . HIS A 1 96 ? -3.784 14.573 6.755 1.00 93.38 96 HIS A CA 1
ATOM 765 C C . HIS A 1 96 ? -4.490 14.729 8.111 1.00 93.38 96 HIS A C 1
ATOM 767 O O . HIS A 1 96 ? -5.547 15.351 8.212 1.00 93.38 96 HIS A O 1
ATOM 773 N N . GLY A 1 97 ? -3.893 14.154 9.157 1.00 94.56 97 GLY A N 1
ATOM 774 C CA . GLY A 1 97 ? -4.472 14.125 10.503 1.00 94.56 97 GLY A CA 1
ATOM 775 C C . GLY A 1 97 ? -5.610 13.115 10.698 1.00 94.56 97 GLY A C 1
ATOM 776 O O . GLY A 1 97 ? -6.139 13.029 11.802 1.00 94.56 97 GLY A O 1
ATOM 777 N N . ASN A 1 98 ? -5.993 12.342 9.675 1.00 95.88 98 ASN A N 1
ATOM 778 C CA . ASN A 1 98 ? -6.995 11.287 9.801 1.00 95.88 98 ASN A CA 1
ATOM 779 C C . ASN A 1 98 ? -6.509 9.988 9.138 1.00 95.88 98 ASN A C 1
ATOM 781 O O . ASN A 1 98 ? -6.629 9.799 7.925 1.00 95.88 98 ASN A O 1
ATOM 785 N N . CYS A 1 99 ? -5.952 9.097 9.962 1.00 95.62 99 CYS A N 1
ATOM 786 C CA . CYS A 1 99 ? -5.427 7.812 9.507 1.00 95.62 99 CYS A CA 1
ATOM 787 C C . CYS A 1 99 ? -6.534 6.926 8.933 1.00 95.62 99 CYS A C 1
ATOM 789 O O . CYS A 1 99 ? -6.406 6.479 7.801 1.00 95.62 99 CYS A O 1
ATOM 791 N N . SER A 1 100 ? -7.642 6.743 9.659 1.00 95.44 100 SER A N 1
ATOM 792 C CA . SER A 1 100 ? -8.760 5.895 9.221 1.00 95.44 100 SER A CA 1
ATOM 793 C C . SER A 1 100 ? -9.270 6.284 7.833 1.00 95.44 100 SER A C 1
ATOM 795 O O . SER A 1 100 ? -9.261 5.444 6.946 1.00 95.44 100 SER A O 1
ATOM 797 N N . LYS A 1 101 ? -9.581 7.563 7.583 1.00 96.38 101 LYS A N 1
ATOM 798 C CA . LYS A 1 101 ? -10.051 8.005 6.256 1.00 96.38 101 LYS A CA 1
ATOM 799 C C . LYS A 1 101 ? -9.015 7.824 5.149 1.00 96.38 101 LYS A C 1
ATOM 801 O O . LYS A 1 101 ? -9.377 7.608 3.993 1.00 96.38 101 LYS A O 1
ATOM 806 N N . THR A 1 102 ? -7.733 7.963 5.486 1.00 96.81 102 THR A N 1
ATOM 807 C CA . THR A 1 102 ? -6.643 7.692 4.541 1.00 96.81 102 THR A CA 1
ATOM 808 C C . THR A 1 102 ? -6.596 6.206 4.197 1.00 96.81 102 THR A C 1
ATOM 810 O O . THR A 1 102 ? -6.484 5.868 3.023 1.00 96.81 102 THR A O 1
ATOM 813 N N . CYS A 1 103 ? -6.733 5.330 5.195 1.00 95.50 103 CYS A N 1
ATOM 814 C CA . CYS A 1 103 ? -6.791 3.886 4.998 1.00 95.50 103 CYS A CA 1
ATOM 815 C C . CYS A 1 103 ? -8.027 3.465 4.197 1.00 95.50 103 CYS A C 1
ATOM 817 O O . CYS A 1 103 ? -7.875 2.642 3.308 1.00 95.50 103 CYS A O 1
ATOM 819 N N . ASP A 1 104 ? -9.194 4.068 4.440 1.00 95.25 104 ASP A N 1
ATOM 820 C CA . ASP A 1 104 ? -10.417 3.793 3.672 1.00 95.25 104 ASP A CA 1
ATOM 821 C C . ASP A 1 104 ? -10.231 4.177 2.188 1.00 95.25 104 ASP A C 1
ATOM 823 O O . ASP A 1 104 ? -10.540 3.412 1.284 1.00 95.25 104 ASP A O 1
ATOM 827 N N . SER A 1 105 ? -9.626 5.342 1.920 1.00 95.56 105 SER A N 1
ATOM 828 C CA . SER A 1 105 ? -9.338 5.773 0.539 1.00 95.56 105 SER A CA 1
ATOM 829 C C . SER A 1 105 ? -8.311 4.870 -0.153 1.00 95.56 105 SER A C 1
ATOM 831 O O . SER A 1 105 ? -8.358 4.680 -1.369 1.00 95.56 105 SER A O 1
ATOM 833 N N . LEU A 1 106 ? -7.350 4.345 0.612 1.00 95.94 106 LEU A N 1
ATOM 834 C CA . LEU A 1 106 ? -6.357 3.399 0.114 1.00 95.94 106 LEU A CA 1
ATOM 835 C C . LEU A 1 106 ? -6.984 2.033 -0.171 1.00 95.94 106 LEU A C 1
ATOM 837 O O . LEU A 1 106 ? -6.632 1.418 -1.171 1.00 95.94 106 LEU A O 1
ATOM 841 N N . GLU A 1 107 ? -7.895 1.579 0.688 1.00 95.06 107 GLU A N 1
ATOM 842 C CA . GLU A 1 107 ? -8.660 0.346 0.511 1.00 95.06 107 GLU A CA 1
ATOM 843 C C . GLU A 1 107 ? -9.430 0.380 -0.815 1.00 95.06 107 GLU A C 1
ATOM 845 O O . GLU A 1 107 ? -9.241 -0.504 -1.650 1.00 95.06 107 GLU A O 1
ATOM 850 N N . ASP A 1 108 ? -10.167 1.465 -1.076 1.00 93.38 108 ASP A N 1
ATOM 851 C CA . ASP A 1 108 ? -10.876 1.677 -2.344 1.00 93.38 108 ASP A CA 1
ATOM 852 C C . ASP A 1 108 ? -9.923 1.636 -3.554 1.00 93.38 108 ASP A C 1
ATOM 854 O O . ASP A 1 108 ? -10.163 0.926 -4.534 1.00 93.38 108 ASP A O 1
ATOM 858 N N . ALA A 1 109 ? -8.811 2.377 -3.484 1.00 93.25 109 ALA A N 1
ATOM 859 C CA . ALA A 1 109 ? -7.841 2.468 -4.576 1.00 93.25 109 ALA A CA 1
ATOM 860 C C . ALA A 1 109 ? -7.158 1.122 -4.877 1.00 93.25 109 ALA A C 1
ATOM 862 O O . ALA A 1 109 ? -6.940 0.774 -6.039 1.00 93.25 109 ALA A O 1
ATOM 863 N N . VAL A 1 110 ? -6.818 0.356 -3.839 1.00 93.56 110 VAL A N 1
ATOM 864 C CA . VAL A 1 110 ? -6.227 -0.979 -3.985 1.00 93.56 110 VAL A CA 1
ATOM 865 C C . VAL A 1 110 ? -7.266 -1.970 -4.512 1.00 93.56 110 VAL A C 1
ATOM 867 O O . VAL A 1 110 ? -6.946 -2.752 -5.408 1.00 93.56 110 VAL A O 1
ATOM 870 N N . GLY A 1 111 ? -8.511 -1.894 -4.036 1.00 91.25 111 GLY A N 1
ATOM 871 C CA . GLY A 1 111 ? -9.617 -2.716 -4.525 1.00 91.25 111 GLY A CA 1
ATOM 872 C C . GLY A 1 111 ? -9.883 -2.523 -6.022 1.00 91.25 111 GLY A C 1
ATOM 873 O O . GLY A 1 111 ? -10.132 -3.495 -6.736 1.00 91.25 111 GLY A O 1
ATOM 874 N N . GLU A 1 112 ? -9.768 -1.296 -6.544 1.00 89.50 112 GLU A N 1
ATOM 875 C CA . GLU A 1 112 ? -9.877 -1.024 -7.988 1.00 89.50 112 GLU A CA 1
ATOM 876 C C . GLU A 1 112 ? -8.761 -1.692 -8.814 1.00 89.50 112 GLU A C 1
ATOM 878 O O . GLU A 1 112 ? -9.034 -2.237 -9.890 1.00 89.50 112 GLU A O 1
ATOM 883 N N . LEU A 1 113 ? -7.515 -1.688 -8.321 1.00 89.25 113 LEU A N 1
ATOM 884 C CA . LEU A 1 113 ? -6.399 -2.370 -8.991 1.00 89.25 113 LEU A CA 1
ATOM 885 C C . LEU A 1 113 ? -6.596 -3.884 -9.005 1.00 89.25 113 LEU A C 1
ATOM 887 O O . LEU A 1 113 ? -6.448 -4.521 -10.050 1.00 89.25 113 LEU A O 1
ATOM 891 N N . ILE A 1 114 ? -6.987 -4.438 -7.860 1.00 88.00 114 ILE A N 1
ATOM 892 C CA . ILE A 1 114 ? -7.267 -5.861 -7.691 1.0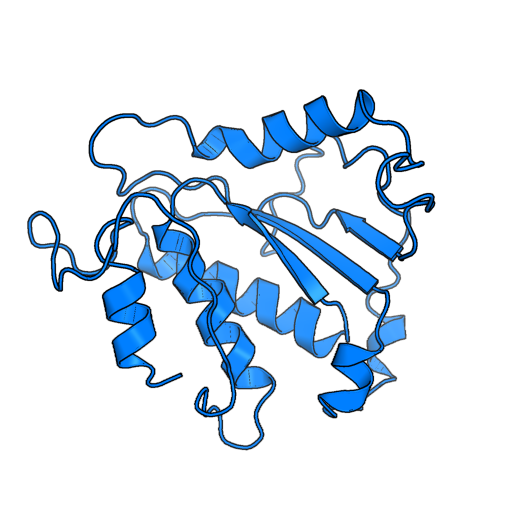0 88.00 114 ILE A CA 1
ATOM 893 C C . ILE A 1 114 ? -8.357 -6.319 -8.671 1.00 88.00 114 ILE A C 1
ATOM 895 O O . ILE A 1 114 ? -8.128 -7.255 -9.436 1.00 88.00 114 ILE A O 1
ATOM 899 N N . LYS A 1 115 ? -9.489 -5.600 -8.737 1.00 85.50 115 LYS A N 1
ATOM 900 C CA . LYS A 1 115 ? -10.597 -5.862 -9.684 1.00 85.50 115 LYS A CA 1
ATOM 901 C C . LYS A 1 115 ? -10.184 -5.755 -11.152 1.00 85.50 115 LYS A C 1
ATOM 903 O O . LYS A 1 115 ? -10.874 -6.266 -12.025 1.00 85.50 115 LYS A O 1
ATOM 908 N N . SER A 1 116 ? -9.068 -5.087 -11.429 1.00 84.75 116 SER A N 1
ATOM 909 C CA . SER A 1 116 ? -8.494 -4.946 -12.770 1.00 84.75 116 SER A CA 1
ATOM 910 C C . SER A 1 116 ? -7.399 -5.982 -13.065 1.00 84.75 116 SER A C 1
ATOM 912 O O . SER A 1 116 ? -6.698 -5.854 -14.070 1.00 84.75 116 SER A O 1
ATOM 914 N N . ASN A 1 117 ? -7.218 -6.985 -12.197 1.00 86.94 117 ASN A N 1
ATOM 915 C CA . ASN A 1 117 ? -6.147 -7.984 -12.263 1.00 86.94 117 ASN A CA 1
ATOM 916 C C . ASN A 1 117 ? -4.727 -7.363 -12.262 1.00 86.94 117 ASN A C 1
ATOM 918 O O . ASN A 1 117 ? -3.792 -7.845 -12.918 1.00 86.94 117 ASN A O 1
ATOM 922 N N . ILE A 1 118 ? -4.569 -6.253 -11.532 1.00 89.00 118 ILE A N 1
ATOM 923 C CA . ILE A 1 118 ? -3.308 -5.528 -11.352 1.00 89.00 118 ILE A CA 1
ATOM 924 C C . ILE A 1 118 ? -2.853 -5.688 -9.900 1.00 89.00 118 ILE A C 1
ATOM 926 O O . ILE A 1 118 ? -3.572 -5.342 -8.964 1.00 89.00 118 ILE A O 1
ATOM 930 N N . LYS A 1 119 ? -1.626 -6.174 -9.699 1.00 91.94 119 LYS A N 1
ATOM 931 C CA . LYS A 1 119 ? -1.070 -6.382 -8.358 1.00 91.94 119 LYS A CA 1
ATOM 932 C C . LYS A 1 119 ? -0.598 -5.062 -7.740 1.00 91.94 119 LYS A C 1
ATOM 934 O O . LYS A 1 119 ? 0.245 -4.395 -8.344 1.00 91.94 119 LYS A O 1
ATOM 939 N N . PRO A 1 120 ? -1.079 -4.679 -6.548 1.00 93.44 120 PRO A N 1
ATOM 940 C CA . PRO A 1 120 ? -0.686 -3.426 -5.918 1.00 93.44 120 PRO A CA 1
ATOM 941 C C . PRO A 1 120 ? 0.742 -3.503 -5.355 1.00 93.44 120 PRO A C 1
ATOM 943 O O . PRO A 1 120 ? 1.121 -4.468 -4.693 1.00 93.44 120 PRO A O 1
ATOM 946 N N . ILE A 1 121 ? 1.523 -2.448 -5.573 1.00 95.75 121 ILE A N 1
ATOM 947 C CA . ILE A 1 121 ? 2.769 -2.155 -4.861 1.00 95.75 121 ILE A CA 1
ATOM 948 C C . ILE A 1 121 ? 2.573 -0.806 -4.184 1.00 95.75 121 ILE A C 1
ATOM 950 O O . ILE A 1 121 ? 2.369 0.208 -4.848 1.00 95.75 121 ILE A O 1
ATOM 954 N N . LEU A 1 122 ? 2.643 -0.779 -2.858 1.00 96.44 122 LEU A N 1
ATOM 955 C CA . LEU A 1 122 ? 2.509 0.463 -2.113 1.00 96.44 122 LEU A CA 1
ATOM 956 C C . LEU A 1 122 ? 3.873 1.012 -1.730 1.00 96.44 122 LEU A C 1
ATOM 958 O O . LEU A 1 122 ? 4.680 0.328 -1.102 1.00 96.44 122 LEU A O 1
ATOM 962 N N . ILE A 1 123 ? 4.094 2.279 -2.054 1.00 97.06 123 ILE A N 1
ATOM 963 C CA . ILE A 1 123 ? 5.198 3.058 -1.512 1.00 97.06 123 ILE A CA 1
ATOM 964 C C . ILE A 1 123 ? 4.601 3.959 -0.444 1.00 97.06 123 ILE A C 1
ATOM 966 O O . ILE A 1 123 ? 3.981 4.976 -0.741 1.00 97.06 123 ILE A O 1
ATOM 970 N N . GLY A 1 124 ? 4.699 3.520 0.806 1.00 93.88 124 GLY A N 1
ATOM 971 C CA . GLY A 1 124 ? 4.087 4.214 1.929 1.00 93.88 124 GLY A CA 1
ATOM 972 C C . GLY A 1 124 ? 4.819 5.490 2.338 1.00 93.88 124 GLY A C 1
ATOM 973 O O . GLY A 1 124 ? 5.883 5.836 1.821 1.00 93.88 124 GLY A O 1
ATOM 974 N N . GLY A 1 125 ? 4.242 6.147 3.338 1.00 94.44 125 GLY A N 1
ATOM 975 C CA . GLY A 1 125 ? 4.972 7.009 4.248 1.00 94.44 125 GLY A CA 1
ATOM 976 C C . GLY A 1 125 ? 5.269 6.238 5.526 1.00 94.44 125 GLY A C 1
ATOM 977 O O . GLY A 1 125 ? 6.287 5.564 5.637 1.00 94.44 125 GLY A O 1
ATOM 978 N N . GLU A 1 126 ? 4.391 6.335 6.515 1.00 95.94 126 GLU A N 1
ATOM 979 C CA . GLU A 1 126 ? 4.482 5.552 7.751 1.00 95.94 126 GLU A CA 1
ATOM 980 C C . GLU A 1 126 ? 3.713 4.218 7.682 1.00 95.94 126 GLU A C 1
ATOM 982 O O . GLU A 1 126 ? 2.901 3.993 6.789 1.00 95.94 126 GLU A O 1
ATOM 987 N N . HIS A 1 127 ? 3.932 3.343 8.668 1.00 97.12 127 HIS A N 1
ATOM 988 C CA . HIS A 1 127 ? 3.417 1.967 8.671 1.00 97.12 127 HIS A CA 1
ATOM 989 C C . HIS A 1 127 ? 1.882 1.858 8.755 1.00 97.12 127 HIS A C 1
ATOM 991 O O . HIS A 1 127 ? 1.300 0.880 8.284 1.00 97.12 127 HIS A O 1
ATOM 997 N N . SER A 1 128 ? 1.221 2.870 9.329 1.00 95.69 128 SER A N 1
ATOM 998 C CA . SER A 1 128 ? -0.216 2.877 9.645 1.00 95.69 128 SER A CA 1
ATOM 999 C C . SER A 1 128 ? -1.120 2.650 8.430 1.00 95.69 128 SER A C 1
ATOM 1001 O O . SER A 1 128 ? -2.200 2.081 8.560 1.00 95.69 128 SER A O 1
ATOM 1003 N N . VAL A 1 129 ? -0.670 3.040 7.235 1.00 95.12 129 VAL A N 1
ATOM 1004 C CA . VAL A 1 129 ? -1.471 2.938 6.008 1.00 95.12 129 VAL A CA 1
ATOM 1005 C C . VAL A 1 129 ? -1.651 1.496 5.527 1.00 95.12 129 VAL A C 1
ATOM 1007 O O . VAL A 1 129 ? -2.584 1.212 4.784 1.00 95.12 129 VAL A O 1
ATOM 1010 N N . SER A 1 130 ? -0.817 0.557 5.985 1.00 94.81 130 SER A N 1
ATOM 1011 C CA . SER A 1 130 ? -0.804 -0.831 5.492 1.00 94.81 130 SER A CA 1
ATOM 1012 C C . SER A 1 130 ? -2.131 -1.569 5.690 1.00 94.81 130 SER A C 1
ATOM 1014 O O . SER A 1 130 ? -2.464 -2.461 4.909 1.00 94.81 130 SER A O 1
ATOM 1016 N N . ILE A 1 131 ? -2.927 -1.186 6.695 1.00 93.56 131 ILE A N 1
ATOM 1017 C CA . ILE A 1 131 ? -4.240 -1.801 6.934 1.00 93.56 131 ILE A CA 1
ATOM 1018 C C . ILE A 1 131 ? -5.209 -1.565 5.777 1.00 93.56 131 ILE A C 1
ATOM 1020 O O . ILE A 1 131 ? -5.996 -2.458 5.489 1.00 93.56 131 ILE A O 1
ATOM 1024 N N . GLY A 1 132 ? -5.131 -0.417 5.089 1.00 92.44 132 GLY A N 1
ATOM 1025 C CA . GLY A 1 132 ? -5.996 -0.126 3.941 1.00 92.44 132 GLY A CA 1
ATOM 1026 C C . GLY A 1 132 ? -5.795 -1.145 2.820 1.00 92.44 132 GLY A C 1
ATOM 1027 O O . GLY A 1 132 ? -6.750 -1.752 2.351 1.00 92.44 132 GLY A O 1
ATOM 1028 N N . SER A 1 133 ? -4.537 -1.437 2.465 1.00 92.44 133 SER A N 1
ATOM 1029 C CA . SER A 1 133 ? -4.228 -2.498 1.494 1.00 92.44 133 SER A CA 1
ATOM 1030 C C . SER A 1 133 ? -4.643 -3.888 1.949 1.00 92.44 133 SER A C 1
ATOM 1032 O O . SER A 1 133 ? -5.088 -4.673 1.124 1.00 92.44 133 SER A O 1
ATOM 1034 N N . ILE A 1 134 ? -4.463 -4.215 3.231 1.00 91.81 134 ILE A N 1
ATOM 1035 C CA . ILE A 1 134 ? -4.756 -5.562 3.738 1.00 91.81 134 ILE A CA 1
ATOM 1036 C C . ILE A 1 134 ? -6.261 -5.815 3.714 1.00 91.81 134 ILE A C 1
ATOM 1038 O O . ILE A 1 134 ? -6.689 -6.878 3.282 1.00 91.81 134 ILE A O 1
ATOM 1042 N N . LYS A 1 135 ? -7.066 -4.823 4.107 1.00 90.50 135 LYS A N 1
ATOM 1043 C CA . LYS A 1 135 ? -8.525 -4.908 4.001 1.00 90.50 135 LYS A CA 1
ATOM 1044 C C . LYS A 1 135 ? -8.992 -5.051 2.556 1.00 90.50 135 LYS A C 1
ATOM 1046 O O . LYS A 1 135 ? -9.878 -5.852 2.302 1.00 90.50 135 LYS A O 1
ATOM 1051 N N . ALA A 1 136 ? -8.349 -4.365 1.610 1.00 90.00 136 ALA A N 1
ATOM 1052 C CA . ALA A 1 136 ? -8.682 -4.498 0.193 1.00 90.00 136 ALA A CA 1
ATOM 1053 C C . ALA A 1 136 ? -8.421 -5.904 -0.371 1.00 90.00 136 ALA A C 1
ATOM 1055 O O . ALA A 1 136 ? -9.000 -6.259 -1.392 1.00 90.00 136 ALA A O 1
ATOM 1056 N N . LEU A 1 137 ? -7.577 -6.721 0.273 1.00 85.12 137 LEU A N 1
ATOM 1057 C CA . LEU A 1 137 ? -7.411 -8.125 -0.115 1.00 85.12 137 LEU A CA 1
ATOM 1058 C C . LEU A 1 137 ? -8.634 -8.977 0.243 1.00 85.12 137 LEU A C 1
ATOM 1060 O O . LEU A 1 137 ? -8.796 -10.033 -0.351 1.00 85.12 137 LEU A O 1
ATOM 1064 N N . ALA A 1 138 ? -9.517 -8.525 1.141 1.00 76.12 138 ALA A N 1
ATOM 1065 C CA . ALA A 1 138 ? -10.763 -9.235 1.429 1.00 76.12 138 ALA A CA 1
ATOM 1066 C C . ALA A 1 138 ? -11.647 -9.349 0.177 1.00 76.12 138 ALA A C 1
ATOM 1068 O O . ALA A 1 138 ? -12.299 -10.370 -0.008 1.00 76.12 138 ALA A O 1
ATOM 1069 N N . ASP A 1 139 ? -11.595 -8.355 -0.721 1.00 67.88 139 ASP A N 1
ATOM 1070 C CA . ASP A 1 139 ? -12.323 -8.368 -1.998 1.00 67.88 139 ASP A CA 1
ATOM 1071 C C . ASP A 1 139 ? -11.880 -9.514 -2.935 1.00 67.88 139 ASP A C 1
ATOM 1073 O O . ASP A 1 139 ? -12.601 -9.828 -3.883 1.00 67.88 139 ASP A O 1
ATOM 1077 N N . LEU A 1 140 ? -10.705 -10.124 -2.714 1.00 68.62 140 LEU A N 1
ATOM 1078 C CA . LEU A 1 140 ? -10.238 -11.286 -3.483 1.00 68.62 140 LEU A CA 1
ATOM 1079 C C . LEU A 1 140 ? -10.899 -12.598 -3.052 1.00 68.62 140 LEU A C 1
ATOM 1081 O O . LEU A 1 140 ? -10.879 -13.562 -3.815 1.00 68.62 140 LEU A O 1
ATOM 1085 N N . GLU A 1 141 ? -11.456 -12.647 -1.846 1.00 70.69 141 GLU A N 1
ATOM 1086 C CA . GLU A 1 141 ? -11.908 -13.881 -1.216 1.00 70.69 141 GLU A CA 1
ATOM 1087 C C . GLU A 1 141 ? -13.435 -13.963 -1.245 1.00 70.69 141 GLU A C 1
ATOM 1089 O O . GLU A 1 141 ? -14.144 -13.015 -0.905 1.00 70.69 141 GLU A O 1
ATOM 1094 N N . GLU A 1 142 ? -13.972 -15.128 -1.620 1.00 63.50 142 GLU A N 1
ATOM 1095 C CA . GLU A 1 142 ? -15.407 -15.332 -1.895 1.00 63.50 142 GLU A CA 1
ATOM 1096 C C . GLU A 1 142 ? -16.311 -15.022 -0.675 1.00 63.50 142 GLU A C 1
ATOM 1098 O O . GLU A 1 142 ? -17.515 -14.806 -0.820 1.00 63.50 142 GLU A O 1
ATOM 1103 N N . ASN A 1 143 ? -15.722 -14.940 0.527 1.00 64.44 143 ASN A N 1
ATOM 1104 C CA . ASN A 1 143 ? -16.396 -14.644 1.793 1.00 64.44 143 ASN A CA 1
ATOM 1105 C C . ASN A 1 143 ? -15.887 -13.383 2.519 1.00 64.44 143 ASN A C 1
ATOM 1107 O O . ASN A 1 143 ? -16.291 -13.160 3.663 1.00 64.44 143 ASN A O 1
ATOM 1111 N N . ASN A 1 144 ? -15.037 -12.557 1.893 1.00 70.19 144 ASN A N 1
ATOM 1112 C CA . ASN A 1 144 ? -14.306 -11.474 2.571 1.00 70.19 144 ASN A CA 1
ATOM 1113 C C . ASN A 1 144 ? -13.523 -11.961 3.806 1.00 70.19 144 ASN A C 1
ATOM 1115 O O . ASN A 1 144 ? -13.447 -11.264 4.820 1.00 70.19 144 ASN A O 1
ATOM 1119 N N . ASP A 1 145 ? -13.003 -13.186 3.741 1.00 74.31 145 ASP A N 1
ATOM 1120 C CA . ASP A 1 145 ? -12.205 -13.791 4.804 1.00 74.31 145 ASP A CA 1
ATOM 1121 C C . ASP A 1 145 ? -10.731 -13.675 4.433 1.00 74.31 145 ASP A C 1
ATOM 1123 O O . ASP A 1 145 ? -10.369 -13.957 3.299 1.00 74.31 145 ASP A O 1
ATOM 1127 N N . LEU A 1 146 ? -9.883 -13.250 5.365 1.00 82.19 146 LEU A N 1
ATOM 1128 C CA . LEU A 1 146 ? -8.444 -13.164 5.127 1.00 82.19 146 LEU A CA 1
ATOM 1129 C C . LEU A 1 146 ? -7.711 -14.443 5.553 1.00 82.19 146 LEU A C 1
ATOM 1131 O O . LEU A 1 146 ? -6.495 -14.467 5.427 1.00 82.19 146 LEU A O 1
ATOM 1135 N N . SER A 1 147 ? -8.404 -15.488 6.026 1.00 81.12 147 SER A N 1
ATOM 1136 C CA . SER A 1 147 ? -7.798 -16.686 6.638 1.00 81.12 147 SER A CA 1
ATOM 1137 C C . SER A 1 147 ? -6.803 -17.466 5.769 1.00 81.12 147 SER A C 1
ATOM 1139 O O . SER A 1 147 ? -6.052 -18.294 6.283 1.00 81.12 147 SER A O 1
ATOM 1141 N N . ASP A 1 148 ? -6.834 -17.261 4.450 1.00 82.06 148 ASP A N 1
ATOM 1142 C CA . ASP A 1 148 ? -5.901 -17.873 3.497 1.00 82.06 148 ASP A CA 1
ATOM 1143 C C . ASP A 1 148 ? -4.707 -16.950 3.157 1.00 82.06 148 ASP A C 1
ATOM 1145 O O . ASP A 1 148 ? -3.840 -17.292 2.343 1.00 82.06 148 ASP A O 1
ATOM 1149 N N . ILE A 1 149 ? -4.596 -15.790 3.817 1.00 86.12 149 ILE A N 1
ATOM 1150 C CA . ILE A 1 149 ? -3.556 -14.787 3.576 1.00 86.12 149 ILE A CA 1
ATOM 1151 C C . ILE A 1 149 ? -2.431 -14.907 4.598 1.00 86.12 149 ILE A C 1
ATOM 1153 O O . ILE A 1 149 ? -2.516 -14.505 5.751 1.00 86.12 149 ILE A O 1
ATOM 1157 N N . THR A 1 150 ? -1.258 -15.320 4.124 1.00 90.81 150 THR A N 1
ATOM 1158 C CA . THR A 1 150 ? -0.043 -15.255 4.943 1.00 90.81 150 THR A CA 1
ATOM 1159 C C . THR A 1 150 ? 0.610 -13.875 4.874 1.00 90.81 150 THR A C 1
ATOM 1161 O O . THR A 1 150 ? 1.071 -13.443 3.816 1.00 90.81 150 THR A O 1
ATOM 1164 N N . ILE A 1 151 ? 0.752 -13.216 6.026 1.00 92.06 151 ILE A N 1
ATOM 1165 C CA . ILE A 1 151 ? 1.426 -11.916 6.143 1.00 92.06 151 ILE A CA 1
ATOM 1166 C C . ILE A 1 151 ? 2.877 -12.101 6.594 1.00 92.06 151 ILE A C 1
ATOM 1168 O O . ILE A 1 151 ? 3.156 -12.620 7.675 1.00 92.06 151 ILE A O 1
ATOM 1172 N N . ILE A 1 152 ? 3.815 -11.621 5.774 1.00 95.81 152 ILE A N 1
ATOM 1173 C CA . ILE A 1 152 ? 5.245 -11.584 6.097 1.00 95.81 152 ILE A CA 1
ATOM 1174 C C . ILE A 1 152 ? 5.607 -10.162 6.528 1.00 95.81 152 ILE A C 1
ATOM 1176 O O . ILE A 1 152 ? 5.652 -9.247 5.709 1.00 95.81 152 ILE A O 1
ATOM 1180 N N . HIS A 1 153 ? 5.879 -9.980 7.820 1.00 96.06 153 HIS A N 1
ATOM 1181 C CA . HIS A 1 153 ? 6.227 -8.688 8.415 1.00 96.06 153 HIS A CA 1
ATOM 1182 C C . HIS A 1 153 ? 7.736 -8.597 8.668 1.00 96.06 153 HIS A C 1
ATOM 1184 O O . HIS A 1 153 ? 8.296 -9.371 9.445 1.00 96.06 153 HIS A O 1
ATOM 1190 N N . LEU A 1 154 ? 8.397 -7.661 7.984 1.00 97.75 154 LEU A N 1
ATOM 1191 C CA . LEU A 1 154 ? 9.830 -7.398 8.109 1.00 97.75 154 LEU A CA 1
ATOM 1192 C C . LEU A 1 154 ? 10.036 -6.005 8.701 1.00 97.75 154 LEU A C 1
ATOM 1194 O O . LEU A 1 154 ? 10.016 -5.012 7.980 1.00 97.75 154 LEU A O 1
ATOM 1198 N N . ASP A 1 155 ? 10.238 -5.937 10.012 1.00 97.00 155 ASP A N 1
ATOM 1199 C CA . ASP A 1 155 ? 10.420 -4.674 10.727 1.00 97.00 155 ASP A CA 1
ATOM 1200 C C . ASP A 1 155 ? 11.291 -4.880 11.977 1.00 97.00 155 ASP A C 1
ATOM 1202 O O . ASP A 1 155 ? 11.375 -5.976 12.538 1.00 97.00 155 ASP A O 1
ATOM 1206 N N . ALA A 1 156 ? 11.956 -3.814 12.418 1.00 97.75 156 ALA A N 1
ATOM 1207 C CA . ALA A 1 156 ? 12.640 -3.778 13.706 1.00 97.75 156 ALA A CA 1
ATOM 1208 C C . ALA A 1 156 ? 11.647 -3.690 14.882 1.00 97.75 156 ALA A C 1
ATOM 1210 O O . ALA A 1 156 ? 11.976 -4.086 16.004 1.00 97.75 156 ALA A O 1
ATOM 1211 N N . HIS A 1 157 ? 10.439 -3.178 14.638 1.00 96.94 157 HIS A N 1
ATOM 1212 C CA . HIS A 1 157 ? 9.375 -3.019 15.621 1.00 96.94 157 HIS A CA 1
ATOM 1213 C C . HIS A 1 157 ? 8.241 -4.004 15.348 1.00 96.94 157 HIS A C 1
ATOM 1215 O O . HIS A 1 157 ? 7.934 -4.331 14.213 1.00 96.94 157 HIS A O 1
ATOM 1221 N N . ARG A 1 158 ? 7.587 -4.490 16.406 1.00 96.12 158 ARG A N 1
ATOM 1222 C CA . ARG A 1 158 ? 6.472 -5.443 16.259 1.00 96.12 158 ARG A CA 1
ATOM 1223 C C . ARG A 1 158 ? 5.160 -4.785 15.844 1.00 96.12 158 ARG A C 1
ATOM 1225 O O . ARG A 1 158 ? 4.281 -5.483 15.367 1.00 96.12 158 ARG A O 1
ATOM 1232 N N . ASP A 1 159 ? 5.001 -3.501 16.156 1.00 96.88 159 ASP A N 1
ATOM 1233 C CA . ASP A 1 159 ? 3.804 -2.692 15.904 1.00 96.88 159 ASP A CA 1
ATOM 1234 C C . ASP A 1 159 ? 2.465 -3.349 16.301 1.00 96.88 159 ASP A C 1
ATOM 1236 O O . ASP A 1 159 ? 1.439 -3.200 15.642 1.00 96.88 159 ASP A O 1
ATOM 1240 N N . ILE A 1 160 ? 2.478 -4.106 17.406 1.00 96.88 160 ILE A N 1
ATOM 1241 C CA . ILE A 1 160 ? 1.377 -4.985 17.839 1.00 96.88 160 ILE A CA 1
ATOM 1242 C C . ILE A 1 160 ? 0.699 -4.540 19.144 1.00 96.88 160 ILE A C 1
ATOM 1244 O O . ILE A 1 160 ? -0.078 -5.285 19.745 1.00 96.88 160 ILE A O 1
ATOM 1248 N N . ILE A 1 161 ? 1.008 -3.339 19.632 1.00 96.44 161 ILE A N 1
ATOM 1249 C CA . ILE A 1 161 ? 0.318 -2.788 20.806 1.00 96.44 161 ILE A CA 1
ATOM 1250 C C . ILE A 1 161 ? -1.109 -2.368 20.429 1.00 96.44 161 ILE A C 1
ATOM 1252 O O . ILE A 1 161 ? -1.373 -1.984 19.295 1.00 96.44 161 ILE A O 1
ATOM 1256 N N . ASP A 1 162 ? -2.047 -2.455 21.375 1.00 97.56 162 ASP A N 1
ATOM 1257 C CA . ASP A 1 162 ? -3.460 -2.167 21.086 1.00 97.56 162 ASP A CA 1
ATOM 1258 C C . ASP A 1 162 ? -3.743 -0.679 20.868 1.00 97.56 162 ASP A C 1
ATOM 1260 O O . ASP A 1 162 ? -4.518 -0.313 19.987 1.00 97.56 162 ASP A O 1
ATOM 1264 N N . THR A 1 163 ? -3.097 0.182 21.648 1.00 97.31 163 THR A N 1
ATOM 1265 C CA . THR A 1 163 ? -3.185 1.635 21.495 1.00 97.31 163 THR A CA 1
ATOM 1266 C C . THR A 1 163 ? -1.814 2.261 21.678 1.00 97.31 163 THR A C 1
ATOM 1268 O O . THR A 1 163 ? -0.987 1.762 22.446 1.00 97.31 163 THR A O 1
ATOM 1271 N N . TYR A 1 164 ? -1.590 3.381 21.001 1.00 95.62 164 TYR A N 1
ATOM 1272 C CA . TYR A 1 164 ? -0.408 4.212 21.155 1.00 95.62 164 TYR A CA 1
ATOM 1273 C C . TYR A 1 164 ? -0.844 5.647 21.459 1.00 95.62 164 TYR A C 1
ATOM 1275 O O . TYR A 1 164 ? -1.541 6.268 20.668 1.00 95.62 164 TYR A O 1
ATOM 1283 N N . ILE A 1 165 ? -0.491 6.157 22.645 1.00 93.50 165 ILE A N 1
ATOM 1284 C CA . ILE A 1 165 ? -0.906 7.493 23.135 1.00 93.50 165 ILE A CA 1
ATOM 1285 C C . ILE A 1 165 ? -2.443 7.676 23.077 1.00 93.50 165 ILE A C 1
ATOM 1287 O O . ILE A 1 165 ? -2.964 8.748 22.801 1.00 93.50 165 ILE A O 1
ATOM 1291 N N . GLY A 1 166 ? -3.192 6.605 23.354 1.00 94.56 166 GLY A N 1
ATOM 1292 C CA . GLY A 1 166 ? -4.658 6.616 23.338 1.00 94.56 166 GLY A CA 1
ATOM 1293 C C . GLY A 1 166 ? -5.298 6.387 21.965 1.00 94.56 166 GLY A C 1
ATOM 1294 O O . GLY A 1 166 ? -6.505 6.174 21.917 1.00 94.56 166 GLY A O 1
ATOM 1295 N N . GLU A 1 167 ? -4.516 6.339 20.884 1.00 94.94 167 GLU A N 1
ATOM 1296 C CA . GLU A 1 167 ? -5.019 6.114 19.526 1.00 94.94 167 GLU A CA 1
ATOM 1297 C C . GLU A 1 167 ? -4.861 4.657 19.083 1.00 94.94 167 GLU A C 1
ATOM 1299 O O . GLU A 1 167 ? -3.846 4.008 19.353 1.00 94.94 167 GLU A O 1
ATOM 1304 N N . LYS A 1 168 ? -5.881 4.133 18.393 1.00 95.62 168 LYS A N 1
ATOM 1305 C CA . LYS A 1 168 ? -5.878 2.770 17.832 1.00 95.62 168 LYS A CA 1
ATOM 1306 C C . LYS A 1 168 ? -5.255 2.683 16.448 1.00 95.62 168 LYS A C 1
ATOM 1308 O O . LYS A 1 168 ? -4.732 1.618 16.115 1.00 95.62 168 LYS A O 1
ATOM 1313 N N . ASP A 1 169 ? -5.315 3.769 15.686 1.00 94.88 169 ASP A N 1
ATOM 1314 C CA . ASP A 1 169 ? -4.840 3.846 14.308 1.00 94.88 169 ASP A CA 1
ATOM 1315 C C . ASP A 1 169 ? -3.535 4.640 14.285 1.00 94.88 169 ASP A C 1
ATOM 1317 O O . ASP A 1 169 ? -3.523 5.862 14.147 1.00 94.88 169 ASP A O 1
ATOM 1321 N N . SER A 1 170 ? -2.428 3.933 14.498 1.00 95.75 170 SER A N 1
ATOM 1322 C CA . SER A 1 170 ? -1.075 4.479 14.529 1.00 95.75 170 SER A CA 1
ATOM 1323 C C . SER A 1 170 ? -0.113 3.504 13.858 1.00 95.75 170 SER A C 1
ATOM 1325 O O . SER A 1 170 ? -0.380 2.305 13.769 1.00 95.75 170 SER A O 1
ATOM 1327 N N . HIS A 1 171 ? 1.042 3.996 13.409 1.00 95.69 171 HIS A N 1
ATOM 1328 C CA . HIS A 1 171 ? 2.110 3.141 12.885 1.00 95.69 171 HIS A CA 1
ATOM 1329 C C . HIS A 1 171 ? 2.517 2.055 13.887 1.00 95.69 171 HIS A C 1
ATOM 1331 O O . HIS A 1 171 ? 2.779 0.937 13.477 1.00 95.69 171 HIS A O 1
ATOM 1337 N N . ALA A 1 172 ? 2.484 2.344 15.191 1.00 96.81 172 ALA A N 1
ATOM 1338 C CA . ALA A 1 172 ? 2.886 1.402 16.236 1.00 96.81 172 ALA A CA 1
ATOM 1339 C C . ALA A 1 172 ? 1.819 0.348 16.596 1.00 96.81 172 ALA A C 1
ATOM 1341 O O . ALA A 1 172 ? 2.085 -0.530 17.418 1.00 96.81 172 ALA A O 1
ATOM 1342 N N . THR A 1 173 ? 0.605 0.437 16.047 1.00 97.25 173 THR A N 1
ATOM 1343 C CA . THR A 1 173 ? -0.525 -0.451 16.385 1.00 97.25 173 THR A CA 1
ATOM 1344 C C . THR A 1 173 ? -0.983 -1.302 15.199 1.00 97.25 173 THR A C 1
ATOM 1346 O O . THR A 1 173 ? -1.911 -2.106 15.332 1.00 97.25 173 THR A O 1
ATOM 1349 N N . ILE A 1 174 ? -0.358 -1.135 14.030 1.00 95.94 174 ILE A N 1
ATOM 1350 C CA . ILE A 1 174 ? -0.871 -1.658 12.766 1.00 95.94 174 ILE A CA 1
ATOM 1351 C C . ILE A 1 174 ? -0.975 -3.181 12.748 1.00 95.94 174 ILE A C 1
ATOM 1353 O O . ILE A 1 174 ? -2.006 -3.721 12.356 1.00 95.94 174 ILE A O 1
ATOM 1357 N N . MET A 1 175 ? 0.026 -3.887 13.271 1.00 96.75 175 MET A N 1
ATOM 1358 C CA . MET A 1 175 ? 0.020 -5.347 13.303 1.00 96.75 175 MET A CA 1
ATOM 1359 C C . MET A 1 175 ? -1.003 -5.897 14.293 1.00 96.75 175 MET A C 1
ATOM 1361 O O . MET A 1 175 ? -1.481 -7.017 14.116 1.00 96.75 175 MET A O 1
ATOM 1365 N N . ARG A 1 176 ? -1.414 -5.113 15.301 1.00 97.19 176 ARG A N 1
ATOM 1366 C CA . ARG A 1 176 ? -2.571 -5.483 16.123 1.00 97.19 176 ARG A CA 1
ATOM 1367 C C . ARG A 1 176 ? -3.863 -5.395 15.320 1.00 97.19 176 ARG A C 1
ATOM 1369 O O . ARG A 1 176 ? -4.664 -6.319 15.403 1.00 97.19 176 ARG A O 1
ATOM 1376 N N . ARG A 1 177 ? -4.053 -4.324 14.541 1.00 95.19 177 ARG A N 1
ATOM 1377 C CA . ARG A 1 177 ? -5.224 -4.167 13.658 1.00 95.19 177 ARG A CA 1
ATOM 1378 C C . ARG A 1 177 ? -5.297 -5.285 12.630 1.00 95.19 177 ARG A C 1
ATOM 1380 O O . ARG A 1 177 ? -6.366 -5.834 12.423 1.00 95.19 177 ARG A O 1
ATOM 1387 N N . VAL A 1 178 ? -4.155 -5.659 12.062 1.00 93.88 178 VAL A N 1
ATOM 1388 C CA . VAL A 1 178 ? -4.035 -6.796 11.147 1.00 93.88 178 VAL A CA 1
ATOM 1389 C C . VAL A 1 178 ? -4.397 -8.106 11.842 1.00 93.88 178 VAL A C 1
ATOM 1391 O O . VAL A 1 178 ? -5.226 -8.845 11.334 1.00 93.88 178 VAL A O 1
ATOM 1394 N N . HIS A 1 179 ? -3.852 -8.373 13.033 1.00 93.31 179 HIS A N 1
ATOM 1395 C CA . HIS A 1 179 ? -4.223 -9.558 13.813 1.00 93.31 179 HIS A CA 1
ATOM 1396 C C . HIS A 1 179 ? -5.730 -9.602 14.118 1.00 93.31 179 HIS A C 1
ATOM 1398 O O . HIS A 1 179 ? -6.310 -10.681 14.168 1.00 93.31 179 HIS A O 1
ATOM 1404 N N . ASP A 1 180 ? -6.379 -8.459 14.359 1.00 92.56 180 ASP A N 1
ATOM 1405 C CA . ASP A 1 180 ? -7.824 -8.399 14.625 1.00 92.56 180 ASP A CA 1
ATOM 1406 C C . ASP A 1 180 ? -8.672 -8.852 13.416 1.00 92.56 180 ASP A C 1
ATOM 1408 O O . ASP A 1 180 ? -9.833 -9.213 13.604 1.00 92.56 180 ASP A O 1
ATOM 1412 N N . LEU A 1 181 ? -8.100 -8.866 12.204 1.00 89.25 181 LEU A N 1
ATOM 1413 C CA . LEU A 1 181 ? -8.753 -9.358 10.987 1.00 89.25 181 LEU A CA 1
ATOM 1414 C C . LEU A 1 181 ? -8.645 -10.883 10.798 1.00 89.25 181 LEU A C 1
ATOM 1416 O O . LEU A 1 181 ? -9.234 -11.397 9.858 1.00 89.25 181 LEU A O 1
ATOM 1420 N N . ASN A 1 182 ? -7.930 -11.593 11.680 1.00 87.88 182 ASN A N 1
ATOM 1421 C CA . ASN A 1 182 ? -7.669 -13.038 11.590 1.00 87.88 182 ASN A CA 1
ATOM 1422 C C . ASN A 1 182 ? -7.191 -13.528 10.200 1.00 87.88 182 ASN A C 1
ATOM 1424 O O . ASN A 1 182 ? -7.802 -14.449 9.657 1.00 87.88 182 ASN A O 1
ATOM 1428 N N . PRO A 1 183 ? -6.124 -12.932 9.636 1.00 80.88 183 PRO A N 1
ATOM 1429 C CA . PRO A 1 183 ? -5.494 -13.450 8.428 1.00 80.88 183 PRO A CA 1
ATOM 1430 C C . PRO A 1 183 ? -4.808 -14.802 8.673 1.00 80.88 183 PRO A C 1
ATOM 1432 O O . PRO A 1 183 ? -4.393 -15.062 9.832 1.00 80.88 183 PRO A O 1
#

Radius of gyration: 16.85 Å; chains: 1; bounding box: 40×35×45 Å

pLDDT: mean 85.74, std 15.08, range [43.22, 97.75]

Sequence (183 aa):
MLFNTFEPGKFAFSTESVDLYESKNDESNDLSDFAKSKKWGIIGVPFDSTCSYHHGSRYGPTIIREASFGFEQYNSTFEKLLDGEFYDCGDLNVVHGNCSKTCDSLEDAVGELIKSNIKPILIGGEHSVSIGSIKALADLEENNDLSDITIIHLDAHRDIIDTYIGEKDSHATIMRRVHDLNP